Protein AF-A0A0F8YGH1-F1 (afdb_monomer_lite)

InterPro domains:
  IPR014729 Rossmann-like alpha/beta/alpha sandwich fold [G3DSA:3.40.50.620] (1-71)

Radius of gyration: 15.8 Å; chains: 1; bounding box: 39×31×32 Å

Organism: NCBI:txid412755

Sequence (75 aa):
TIIRPLIYVSEKDIITFAKQNEILKTFCKCPMGQKSKRNDVKKIILNIENNFPNIKSNLSKASFLYGSKKALLGK

Foldseek 3Di:
DDDDPCLPPDPVVVCVVCVVVVNDDDDDPDPVVVVDPVVVVVVVQVVVCVVPVCSVVVVSVVCVVVVVVVVVVVD

Structure (mmCIF, N/CA/C/O backbone):
data_AF-A0A0F8YGH1-F1
#
_entry.id   AF-A0A0F8YGH1-F1
#
loop_
_atom_site.group_PDB
_atom_site.id
_atom_site.type_symbol
_atom_site.label_atom_id
_atom_site.label_alt_id
_atom_site.label_comp_id
_atom_site.label_asym_id
_atom_site.label_entity_id
_atom_site.label_seq_id
_atom_site.pdbx_PDB_ins_code
_atom_site.Cartn_x
_atom_site.Cartn_y
_atom_site.Cartn_z
_atom_site.occupancy
_atom_site.B_iso_or_equiv
_atom_site.auth_seq_id
_atom_site.auth_comp_id
_atom_site.auth_asym_id
_atom_site.auth_atom_id
_atom_site.pdbx_PDB_model_num
ATOM 1 N N . THR A 1 1 ? 10.821 -18.087 9.023 1.00 82.81 1 THR A N 1
ATOM 2 C CA . THR A 1 1 ? 10.078 -17.769 7.784 1.00 82.81 1 THR A CA 1
ATOM 3 C C . THR A 1 1 ? 9.155 -16.594 8.032 1.00 82.81 1 THR A C 1
ATOM 5 O O . THR A 1 1 ? 8.406 -16.640 8.995 1.00 82.81 1 THR A O 1
ATOM 8 N N . ILE A 1 2 ? 9.229 -15.532 7.224 1.00 92.06 2 ILE A N 1
ATOM 9 C CA . ILE A 1 2 ? 8.330 -14.366 7.330 1.00 92.06 2 ILE A CA 1
ATOM 10 C C . ILE A 1 2 ? 7.177 -14.555 6.339 1.00 92.06 2 ILE A C 1
ATOM 12 O O . ILE A 1 2 ? 7.430 -14.714 5.147 1.00 92.06 2 ILE A O 1
ATOM 16 N N . ILE A 1 3 ? 5.930 -14.504 6.814 1.00 93.62 3 ILE A N 1
ATOM 17 C CA . ILE A 1 3 ? 4.725 -14.533 5.971 1.00 93.62 3 ILE A CA 1
ATOM 18 C C . ILE A 1 3 ? 4.150 -13.120 5.806 1.00 93.62 3 ILE A C 1
ATOM 20 O O . ILE A 1 3 ? 4.211 -12.306 6.727 1.00 93.62 3 ILE A O 1
ATOM 24 N N . ARG A 1 4 ? 3.589 -12.814 4.630 1.00 91.44 4 ARG A N 1
ATOM 25 C CA . ARG A 1 4 ? 2.933 -11.526 4.330 1.00 91.44 4 ARG A CA 1
ATOM 26 C C . ARG A 1 4 ? 1.482 -11.763 3.886 1.00 91.44 4 ARG A C 1
ATOM 28 O O . ARG A 1 4 ? 1.222 -11.755 2.686 1.00 91.44 4 ARG A O 1
ATOM 35 N N . PRO A 1 5 ? 0.536 -11.969 4.821 1.00 95.06 5 PRO A N 1
ATOM 36 C CA . PRO A 1 5 ? -0.837 -12.367 4.486 1.00 95.06 5 PRO A CA 1
ATOM 37 C C . PRO A 1 5 ? -1.590 -11.352 3.614 1.00 95.06 5 PRO A C 1
ATOM 39 O O . PRO A 1 5 ? -2.410 -11.729 2.789 1.00 95.06 5 PRO A O 1
ATOM 42 N N . LEU A 1 6 ? -1.284 -10.061 3.765 1.00 94.56 6 LEU A N 1
ATOM 43 C CA . LEU A 1 6 ? -1.996 -8.962 3.101 1.00 94.56 6 LEU A CA 1
ATOM 44 C C . LEU A 1 6 ? -1.290 -8.440 1.841 1.00 94.56 6 LEU A C 1
ATOM 46 O O . LEU A 1 6 ? -1.570 -7.336 1.391 1.00 94.56 6 LEU A O 1
ATOM 50 N N . ILE A 1 7 ? -0.344 -9.194 1.273 1.00 92.38 7 ILE A N 1
ATOM 51 C CA . ILE A 1 7 ? 0.514 -8.700 0.183 1.00 92.38 7 ILE A CA 1
ATOM 52 C C . ILE A 1 7 ? -0.246 -8.364 -1.113 1.00 92.38 7 ILE A C 1
ATOM 54 O O . ILE A 1 7 ? 0.220 -7.538 -1.894 1.00 92.38 7 ILE A O 1
ATOM 58 N N . TYR A 1 8 ? -1.409 -8.980 -1.328 1.00 92.31 8 TYR A N 1
ATOM 59 C CA . TYR A 1 8 ? -2.255 -8.765 -2.507 1.00 92.31 8 TYR A CA 1
ATOM 60 C C . TYR A 1 8 ? -3.396 -7.768 -2.273 1.00 92.31 8 TYR A C 1
ATOM 62 O O . TYR A 1 8 ? -4.147 -7.476 -3.198 1.00 92.31 8 TYR A O 1
ATOM 70 N N . VAL A 1 9 ? -3.547 -7.258 -1.049 1.00 93.12 9 VAL A N 1
ATOM 71 C CA . VAL A 1 9 ? -4.664 -6.387 -0.672 1.00 93.12 9 VAL A CA 1
ATOM 72 C C . VAL A 1 9 ? -4.218 -4.930 -0.737 1.00 93.12 9 VAL A C 1
ATOM 74 O O . VAL A 1 9 ? -3.125 -4.584 -0.282 1.00 93.12 9 VAL A O 1
ATOM 77 N N . SER A 1 10 ? -5.056 -4.055 -1.297 1.00 91.81 10 SER A N 1
ATOM 78 C CA . SER A 1 10 ? -4.743 -2.628 -1.361 1.00 91.81 10 SER A CA 1
ATOM 79 C C . SER A 1 10 ? -4.893 -1.955 0.011 1.00 91.81 10 SER A C 1
ATOM 81 O O . SER A 1 10 ? -5.725 -2.338 0.833 1.00 91.81 10 SER A O 1
ATOM 83 N N . GLU A 1 11 ? -4.115 -0.896 0.263 1.00 90.56 11 GLU A N 1
ATOM 84 C CA . GLU A 1 11 ? -4.217 -0.114 1.509 1.00 90.56 11 GLU A CA 1
ATOM 85 C C . GLU A 1 11 ? -5.632 0.464 1.705 1.00 90.56 11 GLU A C 1
ATOM 87 O O . GLU A 1 11 ? -6.132 0.523 2.828 1.00 90.56 11 GLU A O 1
ATOM 92 N N . LYS A 1 12 ? -6.308 0.839 0.610 1.00 91.25 12 LYS A N 1
ATOM 93 C CA . LYS A 1 12 ? -7.676 1.375 0.633 1.00 91.25 12 LYS A CA 1
ATOM 94 C C . LYS A 1 12 ? -8.682 0.339 1.134 1.00 91.25 12 LYS A C 1
ATOM 96 O O . LYS A 1 12 ? -9.555 0.686 1.932 1.00 91.25 12 LYS A O 1
ATOM 101 N N . ASP A 1 13 ? -8.541 -0.911 0.707 1.00 94.31 13 ASP A N 1
ATOM 102 C CA . ASP A 1 13 ? -9.444 -1.993 1.111 1.00 94.31 13 ASP A CA 1
ATOM 103 C C . ASP A 1 13 ? -9.227 -2.352 2.580 1.00 94.31 13 ASP A C 1
ATOM 105 O O . ASP A 1 13 ? -10.194 -2.490 3.324 1.00 94.31 13 ASP A O 1
ATOM 109 N N . ILE A 1 14 ? -7.968 -2.378 3.038 1.00 93.62 14 ILE A N 1
ATOM 110 C CA . ILE A 1 14 ? -7.629 -2.591 4.454 1.00 93.62 14 ILE A CA 1
ATOM 111 C C . ILE A 1 14 ? -8.270 -1.508 5.331 1.00 93.62 14 ILE A C 1
ATOM 113 O O . ILE A 1 14 ? -8.867 -1.820 6.359 1.00 93.62 14 ILE A O 1
ATOM 117 N N . ILE A 1 15 ? -8.179 -0.236 4.927 1.00 92.62 15 ILE A N 1
ATOM 118 C CA . ILE A 1 15 ? -8.776 0.879 5.676 1.00 92.62 15 ILE A CA 1
ATOM 119 C C . ILE A 1 15 ? -10.306 0.788 5.669 1.00 92.62 15 ILE A C 1
ATOM 121 O O . ILE A 1 15 ? -10.931 1.014 6.704 1.00 92.62 15 ILE A O 1
ATOM 125 N N . THR A 1 16 ? -10.914 0.467 4.525 1.00 94.81 16 THR A N 1
ATOM 126 C CA . THR A 1 16 ? -12.375 0.318 4.400 1.00 94.81 16 THR A CA 1
AT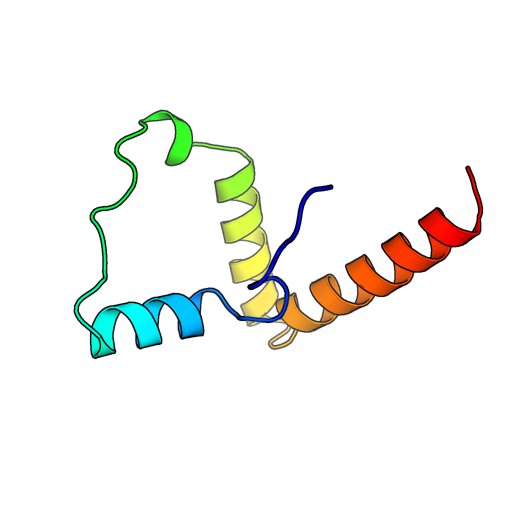OM 127 C C . THR A 1 16 ? -12.884 -0.802 5.299 1.00 94.81 16 THR A C 1
ATOM 129 O O . THR A 1 16 ? -13.784 -0.575 6.105 1.00 94.81 16 THR A O 1
ATOM 132 N N . PHE A 1 17 ? -12.240 -1.968 5.241 1.00 95.44 17 PHE A N 1
ATOM 133 C CA . PHE A 1 17 ? -12.547 -3.107 6.097 1.00 95.44 17 PHE A CA 1
ATOM 134 C C . PHE A 1 17 ? -12.380 -2.760 7.581 1.00 95.44 17 PHE A C 1
ATOM 136 O O . PHE A 1 17 ? -13.255 -3.052 8.393 1.00 95.44 17 PHE A O 1
ATOM 143 N N . ALA A 1 18 ? -11.285 -2.084 7.944 1.00 93.88 18 ALA A N 1
ATOM 144 C CA . ALA A 1 18 ? -11.029 -1.704 9.328 1.00 93.88 18 ALA A CA 1
ATOM 145 C C . ALA A 1 18 ? -12.073 -0.724 9.882 1.00 93.88 18 ALA A C 1
ATOM 147 O O . ALA A 1 18 ? -12.429 -0.815 11.053 1.00 93.88 18 ALA A O 1
ATOM 148 N N . LYS A 1 19 ? -12.577 0.194 9.046 1.00 93.12 19 LYS A N 1
ATOM 149 C CA . LYS A 1 19 ? -13.670 1.107 9.410 1.00 93.12 19 LYS A CA 1
ATOM 150 C C . LYS A 1 19 ? -14.992 0.369 9.599 1.00 93.12 19 LYS A C 1
ATOM 152 O O . LYS A 1 19 ? -15.664 0.610 10.589 1.00 93.12 19 LYS A O 1
ATOM 157 N N . GLN A 1 20 ? -15.340 -0.523 8.671 1.00 95.75 20 GLN A N 1
ATOM 158 C CA . GLN A 1 20 ? -16.587 -1.297 8.716 1.00 95.75 20 GLN A CA 1
ATOM 159 C C . GLN A 1 20 ? -16.672 -2.218 9.936 1.00 95.75 20 GLN A C 1
ATOM 161 O O . GLN A 1 20 ? -17.760 -2.450 10.443 1.00 95.75 20 GLN A O 1
ATOM 166 N N . ASN A 1 21 ? -15.531 -2.726 10.402 1.00 95.38 21 ASN A N 1
ATOM 167 C CA . ASN A 1 21 ? -15.449 -3.625 11.554 1.00 95.38 21 ASN A CA 1
ATOM 168 C C . ASN A 1 21 ? -15.047 -2.904 12.852 1.00 95.38 21 ASN A C 1
ATOM 170 O O . ASN A 1 21 ? -14.705 -3.569 13.822 1.00 95.38 21 ASN A O 1
ATOM 174 N N . GLU A 1 22 ? -15.010 -1.567 12.864 1.00 92.12 22 GLU A N 1
ATOM 175 C CA . GLU A 1 22 ? -14.668 -0.760 14.051 1.00 92.12 22 GLU A CA 1
ATOM 176 C C . GLU A 1 22 ? -13.284 -1.068 14.669 1.00 92.12 22 GLU A C 1
ATOM 178 O O . GLU A 1 22 ? -13.006 -0.767 15.827 1.00 92.12 22 GLU A O 1
ATOM 183 N N . ILE A 1 23 ? -12.356 -1.620 13.880 1.00 91.19 23 ILE A N 1
ATOM 184 C CA . ILE A 1 23 ? -10.994 -1.994 14.311 1.00 91.19 23 ILE A CA 1
ATOM 185 C C . ILE A 1 23 ? -9.922 -0.981 13.886 1.00 91.19 23 ILE A C 1
ATOM 187 O O . ILE A 1 23 ? -8.720 -1.263 13.962 1.00 91.19 23 ILE A O 1
ATOM 191 N N . LEU A 1 24 ? -10.321 0.193 13.394 1.00 85.25 24 LEU A N 1
ATOM 192 C CA . LEU A 1 24 ? -9.384 1.219 12.948 1.00 85.25 24 LEU A CA 1
ATOM 193 C C . LEU A 1 24 ? -8.604 1.792 14.146 1.00 85.25 24 LEU A C 1
ATOM 195 O O . LEU A 1 24 ? -9.103 2.620 14.902 1.00 85.25 24 LEU A O 1
ATOM 199 N N . LYS A 1 25 ? -7.352 1.353 14.311 1.00 76.06 25 LYS A N 1
ATOM 200 C CA . LYS A 1 25 ? -6.458 1.815 15.383 1.00 76.06 25 LYS A CA 1
ATOM 201 C C . LYS A 1 25 ? -5.849 3.186 15.081 1.00 76.06 25 LYS A C 1
ATOM 203 O O . LYS A 1 25 ? -5.595 3.535 13.929 1.00 76.06 25 LYS A O 1
ATOM 208 N N . THR A 1 26 ? -5.537 3.923 16.147 1.00 70.88 26 THR A N 1
ATOM 209 C CA . THR A 1 26 ? -4.826 5.208 16.107 1.00 70.88 26 THR A CA 1
ATOM 210 C C . THR A 1 26 ? -3.509 5.107 15.334 1.00 70.88 26 THR A C 1
ATOM 212 O O . THR A 1 26 ? -2.739 4.160 15.512 1.00 70.88 26 THR A O 1
ATOM 215 N N . PHE A 1 27 ? -3.232 6.110 14.497 1.00 73.25 27 PHE A N 1
ATOM 216 C CA . PHE A 1 27 ? -2.015 6.181 13.690 1.00 73.25 27 PHE A CA 1
ATOM 217 C C . PHE A 1 27 ? -0.738 6.183 14.546 1.00 73.25 27 PHE A C 1
ATOM 219 O O . PHE A 1 27 ? -0.704 6.697 15.667 1.00 73.25 27 PHE A O 1
ATOM 226 N N . CYS A 1 28 ? 0.340 5.625 13.988 1.00 74.88 28 CYS A N 1
ATOM 227 C CA . CYS A 1 28 ? 1.662 5.632 14.607 1.00 74.88 28 CYS A CA 1
ATOM 228 C C . CYS A 1 28 ? 2.118 7.076 14.887 1.00 74.88 28 CYS A C 1
ATOM 230 O O . CYS A 1 28 ? 2.236 7.879 13.964 1.00 74.88 28 CYS A O 1
ATOM 232 N N . LYS A 1 29 ? 2.421 7.397 16.152 1.00 78.88 29 LYS A N 1
ATOM 233 C CA . LYS A 1 29 ? 2.844 8.740 16.601 1.00 78.88 29 LYS A CA 1
ATOM 234 C C . LYS A 1 29 ? 4.333 9.039 16.358 1.00 78.88 29 LYS A C 1
ATOM 236 O O . LYS A 1 29 ? 4.870 9.987 16.922 1.00 78.88 29 LYS A O 1
ATOM 241 N N . CYS A 1 30 ? 5.031 8.231 15.557 1.00 83.38 30 CYS A N 1
ATOM 242 C CA . CYS A 1 30 ? 6.457 8.430 15.310 1.00 83.38 30 CYS A CA 1
ATOM 243 C C . CYS A 1 30 ? 6.684 9.701 14.464 1.00 83.38 30 CYS A C 1
ATOM 245 O O . CYS A 1 30 ? 6.221 9.753 13.319 1.00 83.38 30 CYS A O 1
ATOM 247 N N . PRO A 1 31 ? 7.435 10.703 14.958 1.00 79.56 31 PRO A N 1
ATOM 248 C CA . PRO A 1 31 ? 7.650 11.960 14.237 1.00 79.56 31 PRO A CA 1
ATOM 249 C C . PRO A 1 31 ? 8.393 11.747 12.910 1.00 79.56 31 PRO A C 1
ATOM 251 O O . PRO A 1 31 ? 8.070 12.376 11.902 1.00 79.56 31 PRO A O 1
ATOM 254 N N . MET A 1 32 ? 9.320 10.785 12.878 1.00 81.38 32 MET A N 1
ATOM 255 C CA . MET A 1 32 ? 10.091 10.429 11.682 1.00 81.38 32 MET A CA 1
ATOM 256 C C . MET A 1 32 ? 9.269 9.652 10.648 1.00 81.38 32 MET A C 1
ATOM 258 O O . MET A 1 32 ? 9.583 9.684 9.461 1.00 8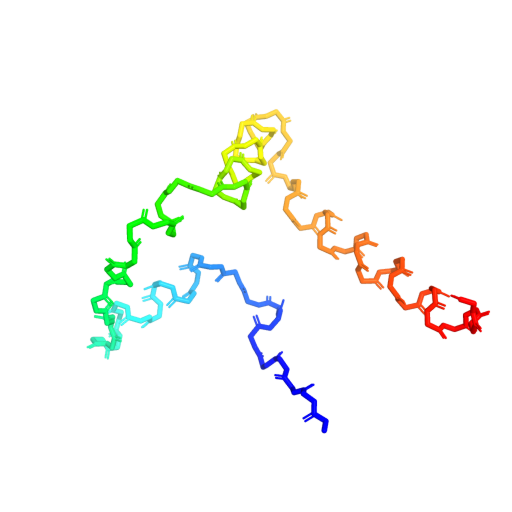1.38 32 MET A O 1
ATOM 262 N N . GLY A 1 33 ? 8.182 8.992 11.063 1.00 76.00 33 GLY A N 1
ATOM 263 C CA . GLY A 1 33 ? 7.269 8.321 10.135 1.00 76.00 33 GLY A CA 1
ATOM 264 C C . GLY A 1 33 ? 6.599 9.308 9.175 1.00 76.00 33 GLY A C 1
ATOM 265 O O . GLY A 1 33 ? 6.406 8.996 7.999 1.00 76.00 33 GLY A O 1
ATOM 266 N N . GLN A 1 34 ? 6.320 10.523 9.658 1.00 76.25 34 GLN A N 1
ATOM 267 C CA . GLN A 1 34 ? 5.651 11.572 8.887 1.00 76.25 34 GLN A CA 1
ATOM 268 C C . GLN A 1 34 ? 6.572 12.210 7.832 1.00 76.25 34 GLN A C 1
ATOM 270 O O . GLN A 1 34 ? 6.133 12.503 6.717 1.00 76.25 34 GLN A O 1
ATOM 275 N N . LYS A 1 35 ? 7.861 12.382 8.154 1.00 84.62 35 LYS A N 1
ATOM 276 C CA . LYS A 1 35 ? 8.889 12.932 7.256 1.00 84.62 35 LYS A CA 1
ATOM 277 C C . LYS A 1 35 ? 9.944 11.871 6.946 1.00 84.62 35 LYS A C 1
ATOM 279 O O . LYS A 1 35 ? 11.019 11.851 7.534 1.00 84.62 35 LYS A O 1
ATOM 284 N N . SER A 1 36 ? 9.624 10.986 6.006 1.00 90.75 36 SER A N 1
ATOM 285 C CA . SER A 1 36 ? 10.534 9.937 5.544 1.00 90.75 36 SER A CA 1
ATOM 286 C C . SER A 1 36 ? 10.587 9.872 4.021 1.00 90.75 36 SER A C 1
ATOM 288 O O . SER A 1 36 ? 9.606 10.179 3.343 1.00 90.75 36 SER A O 1
ATOM 290 N N . LYS A 1 37 ? 11.698 9.358 3.481 1.00 92.69 37 LYS A N 1
ATOM 291 C CA . LYS A 1 37 ? 11.830 9.079 2.041 1.00 92.69 37 LYS A CA 1
ATOM 292 C C . LYS A 1 37 ? 10.750 8.126 1.526 1.00 92.69 37 LYS A C 1
ATOM 294 O O . LYS A 1 37 ? 10.306 8.253 0.391 1.00 92.69 37 LYS A O 1
ATOM 299 N N . ARG A 1 38 ? 10.261 7.215 2.375 1.00 91.19 38 ARG A N 1
ATOM 300 C CA . ARG A 1 38 ? 9.121 6.348 2.048 1.00 91.19 38 ARG A CA 1
ATOM 301 C C . ARG A 1 38 ? 7.847 7.159 1.778 1.00 91.19 38 ARG A C 1
ATOM 303 O O . ARG A 1 38 ? 7.105 6.818 0.861 1.00 91.19 38 ARG A O 1
ATOM 310 N N . ASN A 1 39 ? 7.596 8.214 2.554 1.00 90.69 39 ASN A N 1
ATOM 311 C CA . ASN A 1 39 ? 6.454 9.101 2.334 1.00 90.69 39 ASN A CA 1
ATOM 312 C C . ASN A 1 39 ? 6.614 9.916 1.039 1.00 90.69 39 ASN A C 1
ATOM 314 O O . ASN A 1 39 ? 5.656 10.065 0.285 1.00 90.69 39 ASN A O 1
ATOM 318 N N . ASP A 1 40 ? 7.831 10.376 0.740 1.00 93.81 40 ASP A N 1
ATOM 319 C CA . ASP A 1 40 ? 8.122 11.095 -0.508 1.00 93.81 40 ASP A CA 1
ATOM 320 C C . ASP A 1 40 ? 7.830 10.221 -1.737 1.00 93.81 40 ASP A C 1
ATOM 322 O O . ASP A 1 40 ? 7.118 10.643 -2.647 1.00 93.81 40 ASP A O 1
ATOM 326 N N . VAL A 1 41 ? 8.276 8.960 -1.727 1.00 94.38 41 VAL A N 1
ATOM 327 C CA . VAL A 1 41 ? 7.970 7.996 -2.798 1.00 94.38 41 VAL A CA 1
ATOM 328 C C . VAL A 1 41 ? 6.462 7.751 -2.921 1.00 94.38 41 VAL A C 1
ATOM 330 O O . VAL A 1 41 ? 5.945 7.699 -4.037 1.00 94.38 41 VAL A O 1
ATOM 333 N N . LYS A 1 42 ? 5.726 7.662 -1.802 1.00 91.94 42 LYS A N 1
ATOM 334 C CA . LYS A 1 42 ? 4.257 7.521 -1.822 1.00 91.94 42 LYS A CA 1
ATOM 335 C C . LYS A 1 42 ? 3.588 8.700 -2.544 1.00 91.94 42 LYS A C 1
ATOM 337 O O . LYS A 1 42 ? 2.681 8.473 -3.341 1.00 91.94 42 LYS A O 1
ATOM 342 N N . LYS A 1 43 ? 4.062 9.931 -2.322 1.00 93.88 43 LYS A N 1
ATOM 343 C CA . LYS A 1 43 ? 3.571 11.135 -3.020 1.00 93.88 43 LYS A CA 1
ATOM 344 C C . LYS A 1 43 ? 3.918 11.131 -4.509 1.00 93.88 43 LYS A C 1
ATOM 346 O O . LYS A 1 43 ? 3.070 11.478 -5.322 1.00 93.88 43 LYS A O 1
ATOM 351 N N . ILE A 1 44 ? 5.129 10.706 -4.871 1.00 95.50 44 ILE A N 1
ATOM 352 C CA . ILE A 1 44 ? 5.549 10.598 -6.278 1.00 95.50 44 ILE A CA 1
ATOM 353 C C . ILE A 1 44 ? 4.648 9.615 -7.032 1.00 95.50 44 ILE A C 1
ATOM 355 O O . ILE A 1 44 ? 4.137 9.950 -8.096 1.00 95.50 44 ILE A O 1
ATOM 359 N N . ILE A 1 45 ? 4.401 8.430 -6.465 1.00 94.31 45 ILE A N 1
ATOM 360 C CA . ILE A 1 45 ? 3.521 7.425 -7.080 1.00 94.31 45 ILE A CA 1
ATOM 361 C C . ILE A 1 45 ? 2.101 7.976 -7.249 1.00 94.31 45 ILE A C 1
ATOM 363 O O . ILE A 1 45 ? 1.502 7.774 -8.301 1.00 94.31 45 ILE A O 1
ATOM 367 N N . LEU A 1 46 ? 1.582 8.698 -6.249 1.00 93.31 46 LEU A N 1
ATOM 368 C CA . LEU A 1 46 ? 0.270 9.347 -6.330 1.00 93.31 46 LEU A CA 1
ATOM 369 C C . LEU A 1 46 ? 0.214 10.387 -7.459 1.00 93.31 46 LEU A C 1
ATOM 371 O O . LEU A 1 46 ? -0.770 10.455 -8.183 1.00 93.31 46 LEU A O 1
ATOM 375 N N . ASN A 1 47 ? 1.281 11.166 -7.651 1.00 95.88 47 ASN A N 1
ATOM 376 C CA . ASN A 1 47 ? 1.345 12.136 -8.741 1.00 95.88 47 ASN A CA 1
ATOM 377 C C . ASN A 1 47 ? 1.375 11.463 -10.124 1.00 95.88 47 ASN A C 1
ATOM 379 O O . ASN A 1 47 ? 0.753 11.947 -11.064 1.00 95.88 47 ASN A O 1
ATOM 383 N N . ILE A 1 48 ? 2.077 10.333 -10.251 1.00 95.81 48 ILE A N 1
ATOM 384 C CA . ILE A 1 48 ? 2.139 9.558 -11.500 1.00 95.81 48 ILE A CA 1
ATOM 385 C C . ILE A 1 48 ? 0.782 8.916 -11.817 1.00 95.81 48 ILE A C 1
ATOM 387 O O . ILE A 1 48 ? 0.411 8.819 -12.985 1.00 95.81 48 ILE A O 1
ATOM 391 N N . GLU A 1 49 ? 0.029 8.510 -10.794 1.00 94.56 49 GLU A N 1
ATOM 392 C CA . GLU A 1 49 ? -1.297 7.895 -10.935 1.00 94.56 49 GLU A CA 1
ATOM 393 C C . GLU A 1 49 ? -2.296 8.800 -11.672 1.00 94.56 49 GLU A C 1
ATOM 395 O O . GLU A 1 49 ? -3.141 8.287 -12.400 1.00 94.56 49 GLU A O 1
ATOM 400 N N . ASN A 1 50 ? -2.136 10.128 -11.583 1.00 94.19 50 ASN A N 1
ATOM 401 C CA . ASN A 1 50 ? -2.945 11.096 -12.336 1.00 94.19 50 ASN A CA 1
ATOM 402 C C . ASN A 1 50 ? -2.821 10.922 -13.859 1.00 94.19 50 ASN A C 1
ATOM 404 O O . ASN A 1 50 ? -3.792 11.119 -14.581 1.00 94.19 50 ASN A O 1
ATOM 408 N N . ASN A 1 51 ? -1.635 10.540 -14.342 1.00 95.94 51 ASN A N 1
ATOM 409 C CA . ASN A 1 51 ? -1.378 10.298 -15.764 1.00 95.94 51 ASN A CA 1
ATOM 410 C C . ASN A 1 51 ? -1.539 8.813 -16.132 1.00 95.94 51 ASN A C 1
ATOM 412 O O . ASN A 1 51 ? -1.828 8.480 -17.278 1.00 95.94 51 ASN A O 1
ATOM 416 N N . PHE A 1 52 ? -1.339 7.913 -15.163 1.00 94.94 52 PHE A N 1
ATOM 417 C CA . PHE A 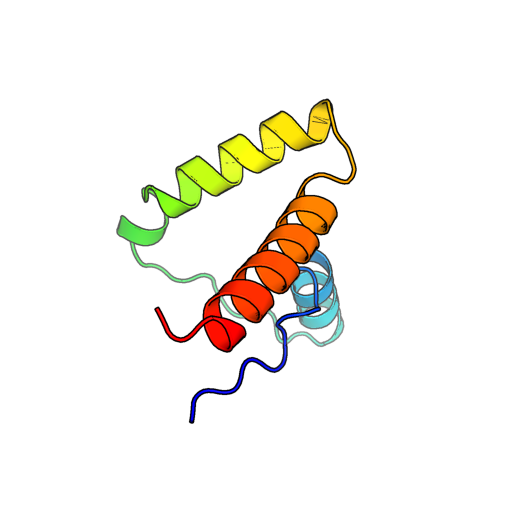1 52 ? -1.360 6.463 -15.350 1.00 94.94 52 PHE A CA 1
ATOM 418 C C . PHE A 1 52 ? -2.199 5.782 -14.256 1.00 94.94 52 PHE A C 1
ATOM 420 O O . PHE A 1 52 ? -1.649 5.366 -13.230 1.00 94.94 52 PHE A O 1
ATOM 427 N N . PRO A 1 53 ? -3.510 5.573 -14.475 1.00 91.12 53 PRO A N 1
ATOM 428 C CA . PRO A 1 53 ? -4.440 5.152 -13.420 1.00 91.12 53 PRO A CA 1
ATOM 429 C C . PRO A 1 53 ? -4.107 3.789 -12.790 1.00 91.12 53 PRO A C 1
ATOM 431 O O . PRO A 1 53 ? -4.442 3.533 -11.640 1.00 91.12 53 PRO A O 1
ATOM 434 N N . ASN A 1 54 ? -3.398 2.916 -13.512 1.00 92.62 54 ASN A N 1
ATOM 435 C CA . ASN A 1 54 ? -3.071 1.556 -13.066 1.00 92.62 54 ASN A CA 1
ATOM 436 C C . ASN A 1 54 ? -1.611 1.385 -12.605 1.00 92.62 54 ASN A C 1
ATOM 438 O O . ASN A 1 54 ? -1.124 0.256 -12.486 1.00 92.62 54 ASN A O 1
ATOM 442 N N . ILE A 1 55 ? -0.885 2.480 -12.344 1.00 94.44 55 ILE A N 1
ATOM 443 C CA . ILE A 1 55 ? 0.557 2.432 -12.052 1.00 94.44 55 ILE A CA 1
ATOM 444 C C . ILE A 1 55 ? 0.905 1.549 -10.846 1.00 94.44 55 ILE A C 1
ATOM 446 O O . ILE A 1 55 ? 1.872 0.789 -10.905 1.00 94.44 55 ILE A O 1
ATOM 450 N N . LYS A 1 56 ? 0.109 1.584 -9.768 1.00 91.00 56 LYS A N 1
ATOM 451 C CA . LYS A 1 56 ? 0.361 0.787 -8.553 1.00 91.00 56 LYS A CA 1
ATOM 452 C C . LYS A 1 56 ? 0.282 -0.714 -8.828 1.00 91.00 56 LYS A C 1
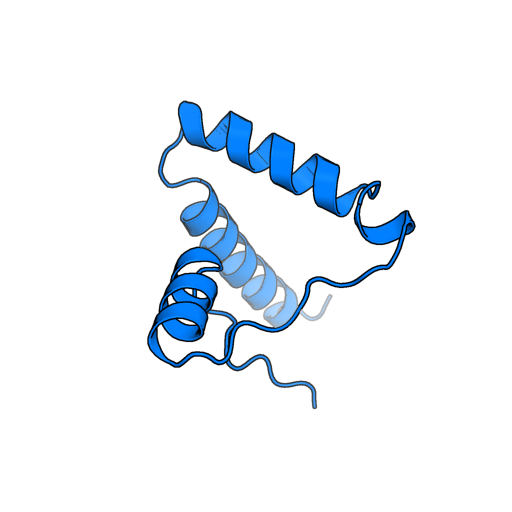ATOM 454 O O . LYS A 1 56 ? 1.181 -1.456 -8.431 1.00 91.00 56 LYS A O 1
ATOM 459 N N . SER A 1 57 ? -0.755 -1.149 -9.541 1.00 92.00 57 SER A N 1
ATOM 460 C CA . SER A 1 57 ? -0.954 -2.551 -9.926 1.00 92.00 57 SER A CA 1
ATOM 461 C C . SER A 1 57 ? 0.147 -3.026 -10.870 1.00 92.00 57 SER A C 1
ATOM 463 O O . SER A 1 57 ? 0.707 -4.106 -10.684 1.00 92.00 57 SER A O 1
ATOM 465 N N . ASN A 1 58 ? 0.524 -2.183 -11.835 1.00 93.31 58 ASN A N 1
ATOM 466 C CA . ASN A 1 58 ? 1.599 -2.480 -12.777 1.00 93.31 58 ASN A CA 1
ATOM 467 C C . ASN A 1 58 ? 2.952 -2.621 -12.069 1.00 93.31 58 ASN A C 1
ATOM 469 O O . ASN A 1 58 ? 3.673 -3.587 -12.313 1.00 93.31 58 ASN A O 1
ATOM 473 N N . LEU A 1 59 ? 3.273 -1.705 -11.150 1.00 93.25 59 LEU A N 1
ATOM 474 C CA . LEU A 1 59 ? 4.507 -1.752 -10.368 1.00 93.25 59 LEU A CA 1
ATOM 475 C C . LEU A 1 59 ? 4.550 -2.981 -9.453 1.00 93.25 59 LEU A C 1
ATOM 477 O O . LEU A 1 59 ? 5.587 -3.635 -9.353 1.00 93.25 59 LEU A O 1
ATOM 481 N N . SER A 1 60 ? 3.427 -3.320 -8.815 1.00 91.75 60 SER A N 1
ATOM 482 C CA . SER A 1 60 ? 3.299 -4.522 -7.987 1.00 91.75 60 SER A CA 1
ATOM 483 C C . SER A 1 60 ? 3.554 -5.790 -8.808 1.00 91.75 60 SER A C 1
ATOM 485 O O . SER A 1 60 ? 4.426 -6.588 -8.462 1.00 91.75 60 SER A O 1
ATOM 487 N N . LYS A 1 61 ? 2.894 -5.921 -9.965 1.00 92.44 61 LYS A N 1
ATOM 488 C CA . LYS A 1 61 ? 3.094 -7.041 -10.894 1.00 92.44 61 LYS A CA 1
ATOM 489 C C . LYS A 1 61 ? 4.542 -7.136 -11.374 1.00 92.44 61 LYS A C 1
ATOM 491 O O . LYS A 1 61 ? 5.131 -8.212 -11.317 1.00 92.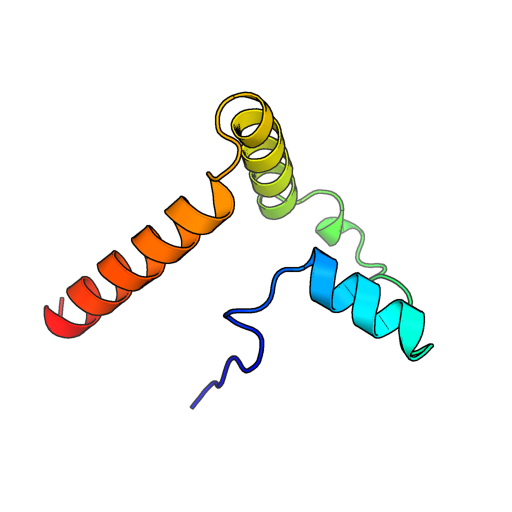44 61 LYS A O 1
ATOM 496 N N . ALA A 1 62 ? 5.136 -6.019 -11.797 1.00 93.75 62 ALA A N 1
ATOM 497 C CA . ALA A 1 62 ? 6.532 -5.972 -12.225 1.00 93.75 62 ALA A CA 1
ATOM 498 C C . ALA A 1 62 ? 7.491 -6.383 -11.096 1.00 93.75 62 ALA A C 1
ATOM 500 O O . ALA A 1 62 ? 8.434 -7.134 -11.334 1.00 93.75 62 ALA A O 1
ATOM 501 N N . SER A 1 63 ? 7.214 -5.953 -9.861 1.00 91.00 63 SER A N 1
ATOM 502 C CA . SER A 1 63 ? 8.012 -6.302 -8.682 1.00 91.00 63 SER A CA 1
ATOM 503 C C . SER A 1 63 ? 7.966 -7.797 -8.380 1.00 91.00 63 SER A C 1
ATOM 505 O O . SER A 1 63 ? 9.006 -8.387 -8.093 1.00 91.00 63 SER A O 1
ATOM 507 N N . PHE A 1 64 ? 6.792 -8.429 -8.480 1.00 90.00 64 PHE A N 1
ATOM 508 C CA . PHE A 1 64 ? 6.669 -9.878 -8.310 1.00 90.00 64 PHE A CA 1
ATOM 509 C C . PHE A 1 64 ? 7.384 -10.642 -9.419 1.00 90.00 64 PHE A C 1
ATOM 511 O O . PHE A 1 64 ? 8.172 -11.532 -9.124 1.00 90.00 64 PHE A O 1
ATOM 518 N N . LEU A 1 65 ? 7.182 -10.256 -10.681 1.00 91.00 65 LEU A N 1
ATOM 519 C CA . LEU A 1 65 ? 7.837 -10.907 -11.817 1.00 91.00 65 LEU A CA 1
ATOM 520 C C . LEU A 1 65 ? 9.363 -10.806 -11.724 1.00 91.00 65 LEU A C 1
ATOM 522 O O . LEU A 1 65 ? 10.063 -11.808 -11.873 1.00 91.00 65 LEU A O 1
ATOM 526 N N . TYR A 1 66 ? 9.884 -9.611 -11.438 1.00 90.06 66 TYR A N 1
ATOM 527 C CA . TYR A 1 66 ? 11.318 -9.394 -11.279 1.00 90.06 66 TYR A CA 1
ATOM 528 C C . TYR A 1 66 ? 11.869 -10.120 -10.050 1.00 90.06 66 TYR A C 1
ATOM 530 O O . TYR A 1 66 ? 12.903 -10.776 -10.143 1.00 90.06 66 TYR A O 1
ATOM 538 N N . GLY A 1 67 ? 11.170 -10.044 -8.913 1.00 85.69 67 GLY A N 1
ATOM 539 C CA . GLY A 1 67 ? 11.557 -10.724 -7.680 1.00 85.69 67 GLY A CA 1
ATOM 540 C C . GLY A 1 67 ? 11.624 -12.240 -7.850 1.00 85.69 67 GLY A C 1
ATOM 541 O O . GLY A 1 67 ? 12.630 -12.845 -7.490 1.00 85.69 67 GLY A O 1
ATOM 542 N N . SER A 1 68 ? 10.606 -12.843 -8.469 1.00 85.19 68 SER A N 1
ATOM 543 C CA . SER A 1 68 ? 10.582 -14.271 -8.795 1.00 85.19 68 SER A CA 1
ATOM 544 C C . SER A 1 68 ? 11.694 -14.644 -9.771 1.00 85.19 68 SER A C 1
ATOM 546 O O . SER A 1 68 ? 12.424 -15.597 -9.517 1.00 85.19 68 SER A O 1
ATOM 548 N N . LYS A 1 69 ? 11.892 -13.871 -10.848 1.00 87.38 69 LYS A N 1
ATOM 549 C CA . LYS A 1 69 ? 12.982 -14.115 -11.804 1.00 87.38 69 LYS A CA 1
ATOM 550 C C . LYS A 1 69 ? 14.353 -14.035 -11.128 1.00 87.38 69 LYS A C 1
ATOM 552 O O . LYS A 1 69 ? 15.190 -14.897 -11.363 1.00 87.38 69 LYS A O 1
ATOM 557 N N . LYS A 1 70 ? 14.582 -13.034 -10.274 1.00 85.88 70 LYS A N 1
ATOM 558 C CA . LYS A 1 70 ? 15.835 -12.893 -9.523 1.00 85.88 70 LYS A CA 1
ATOM 559 C C . LYS A 1 70 ? 16.044 -14.061 -8.557 1.00 85.88 70 LYS A C 1
ATOM 561 O O . LYS A 1 70 ? 17.137 -14.609 -8.517 1.00 85.88 70 LYS A O 1
ATOM 566 N N . ALA A 1 71 ? 15.000 -14.474 -7.837 1.00 81.88 71 ALA A N 1
ATOM 567 C CA . ALA A 1 71 ? 15.064 -15.623 -6.935 1.00 81.88 71 ALA A CA 1
ATOM 568 C C . ALA A 1 71 ? 15.428 -16.924 -7.671 1.00 81.88 71 ALA A C 1
ATOM 570 O O . ALA A 1 71 ? 16.221 -17.708 -7.161 1.00 81.88 71 ALA A O 1
ATOM 571 N N . LEU A 1 72 ? 14.904 -17.124 -8.885 1.00 82.94 72 LEU A N 1
ATOM 572 C CA . LEU A 1 72 ? 15.234 -18.277 -9.730 1.00 82.94 72 LEU A CA 1
ATOM 573 C C . LEU A 1 72 ? 16.670 -18.238 -10.274 1.00 82.94 72 LEU A C 1
ATOM 575 O O . LEU A 1 72 ? 17.265 -19.286 -10.498 1.00 82.94 72 LEU A O 1
ATOM 579 N N . LEU A 1 73 ? 17.231 -17.045 -10.497 1.00 80.38 73 LEU A N 1
ATOM 580 C CA . LEU A 1 73 ? 18.570 -16.870 -11.071 1.00 80.38 73 LEU A CA 1
ATOM 581 C C . LEU A 1 73 ? 19.714 -17.048 -10.058 1.00 80.38 73 LEU A C 1
ATOM 583 O O . LEU A 1 73 ? 20.870 -17.036 -10.475 1.00 80.38 73 LEU A O 1
ATOM 587 N N . GLY A 1 74 ? 19.421 -17.208 -8.760 1.00 64.94 74 GLY A N 1
ATOM 588 C CA . GLY A 1 74 ? 20.410 -17.561 -7.731 1.00 64.94 74 GLY A CA 1
ATOM 589 C C . GLY A 1 74 ? 21.590 -16.588 -7.566 1.00 64.94 74 GLY A C 1
ATOM 590 O O . GLY A 1 74 ? 22.589 -16.967 -6.960 1.00 64.94 74 GLY A O 1
ATOM 591 N N . LYS A 1 75 ? 21.493 -15.366 -8.108 1.00 54.75 75 LYS A N 1
ATOM 592 C CA . LYS A 1 75 ? 22.490 -14.288 -7.998 1.00 54.75 75 LYS A CA 1
ATOM 593 C C . LYS A 1 75 ? 21.982 -13.130 -7.142 1.00 54.75 75 LYS A C 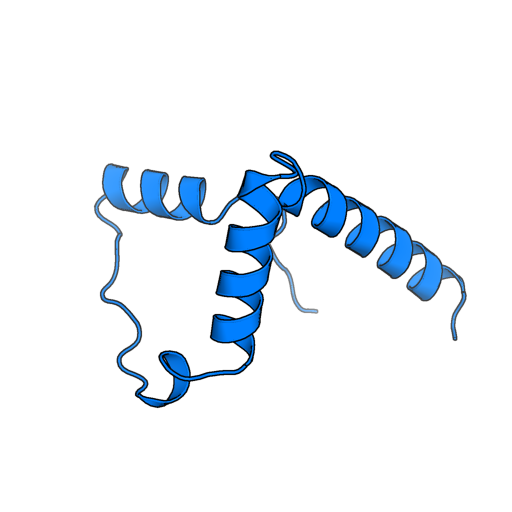1
ATOM 595 O O . LYS A 1 75 ? 20.821 -12.687 -7.336 1.00 54.75 75 LYS A O 1
#

pLDDT: mean 88.86, std 7.83, range [54.75, 95.94]

Secondary structure (DSSP, 8-state):
----TTTTS-HHHHHHHHHHTT--PPPP--HHHHSSHHHHHHHHHHHHHTT-TTHHHHHHHHHHHHHHHHHHHT-